Protein AF-A0A2W6SWT7-F1 (afdb_monomer_lite)

Secondary structure (DSSP, 8-state):
-HHHHHHHHHHHHHTTTT----------------PPPS-EEEEE-TTSEEEEEETT-TTSEEEEEEPPSPPTT--EEEEEE-TTT--EEEEETTS-EEEE--

Structure (mmCIF, N/CA/C/O backbone):
data_AF-A0A2W6SWT7-F1
#
_entry.id   AF-A0A2W6SWT7-F1
#
loop_
_atom_site.group_PDB
_atom_site.id
_atom_site.type_symbol
_atom_site.label_atom_id
_atom_site.label_alt_id
_atom_site.label_comp_id
_atom_site.label_asym_id
_atom_site.label_entity_id
_atom_site.label_seq_id
_atom_site.pdbx_PDB_ins_code
_atom_site.Cartn_x
_atom_site.Cartn_y
_atom_site.Cartn_z
_atom_site.occupancy
_atom_site.B_iso_or_equiv
_atom_site.auth_seq_id
_atom_site.auth_comp_id
_atom_site.auth_asym_id
_atom_site.auth_atom_id
_atom_site.pdbx_PDB_model_num
ATOM 1 N N . MET A 1 1 ? 77.127 -31.113 23.258 1.00 56.22 1 MET A N 1
ATOM 2 C CA . MET A 1 1 ? 75.802 -31.708 22.952 1.00 56.22 1 MET A CA 1
ATOM 3 C C . MET A 1 1 ? 74.638 -30.708 22.984 1.00 56.22 1 MET A C 1
ATOM 5 O O . MET A 1 1 ? 73.773 -30.812 22.131 1.00 56.22 1 MET A O 1
ATOM 9 N N . ARG A 1 2 ? 74.621 -29.681 23.854 1.00 51.09 2 ARG A N 1
ATOM 10 C CA . ARG A 1 2 ? 73.555 -28.647 23.848 1.00 51.09 2 ARG A CA 1
ATOM 11 C C . ARG A 1 2 ? 73.512 -27.758 22.590 1.00 51.09 2 ARG A C 1
ATOM 13 O O . ARG A 1 2 ? 72.434 -27.438 22.117 1.00 51.09 2 ARG A O 1
ATOM 20 N N . LYS A 1 3 ? 74.663 -27.421 21.988 1.00 49.69 3 LYS A N 1
ATOM 21 C CA . LYS A 1 3 ? 74.707 -26.633 20.735 1.00 49.69 3 LYS A CA 1
ATOM 22 C C . LYS A 1 3 ? 74.216 -27.401 19.497 1.00 49.69 3 LYS A C 1
ATOM 24 O O . LYS A 1 3 ? 73.707 -26.780 18.577 1.00 49.69 3 LYS A O 1
ATOM 29 N N . LEU A 1 4 ? 74.311 -28.735 19.507 1.00 52.31 4 LEU A N 1
ATOM 30 C CA . LEU A 1 4 ? 73.797 -29.595 18.434 1.00 52.31 4 LEU A CA 1
ATOM 31 C C . LEU A 1 4 ? 72.271 -29.776 18.551 1.00 52.31 4 LEU A C 1
ATOM 33 O O . LEU A 1 4 ? 71.572 -29.757 17.547 1.00 52.31 4 LEU A O 1
ATOM 37 N N . LEU A 1 5 ? 71.751 -29.836 19.784 1.00 51.12 5 LEU A N 1
ATOM 38 C CA . LEU A 1 5 ? 70.312 -29.843 20.068 1.00 51.12 5 LEU A CA 1
ATOM 39 C C . LEU A 1 5 ? 69.635 -28.521 19.659 1.00 51.12 5 LEU A C 1
ATOM 41 O O . LEU A 1 5 ? 68.549 -28.545 19.090 1.00 51.12 5 LEU A O 1
ATOM 45 N N . HIS A 1 6 ? 70.302 -27.380 19.876 1.00 48.47 6 HIS A N 1
ATOM 46 C CA . HIS A 1 6 ? 69.790 -26.071 1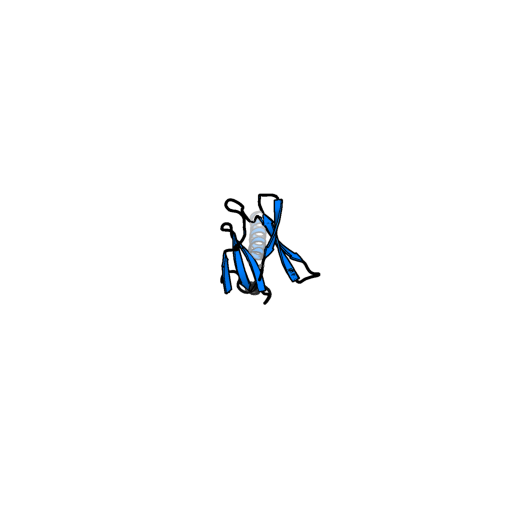9.453 1.00 48.47 6 HIS A CA 1
ATOM 47 C C . HIS A 1 6 ? 69.840 -25.850 17.932 1.00 48.47 6 HIS A C 1
ATOM 49 O O . HIS A 1 6 ? 68.963 -25.182 17.385 1.00 48.47 6 HIS A O 1
ATOM 55 N N . LEU A 1 7 ? 70.820 -26.440 17.238 1.00 49.66 7 LEU A N 1
ATOM 56 C CA . LEU A 1 7 ? 70.921 -26.368 15.778 1.00 49.66 7 LEU A CA 1
ATOM 57 C C . LEU A 1 7 ? 69.762 -27.123 15.097 1.00 49.66 7 LEU A C 1
ATOM 59 O O . LEU A 1 7 ? 69.180 -26.613 14.143 1.00 49.66 7 LEU A O 1
ATOM 63 N N . CYS A 1 8 ? 69.354 -28.275 15.643 1.00 52.12 8 CYS A N 1
ATOM 64 C CA . CYS A 1 8 ? 68.199 -29.031 15.148 1.00 52.12 8 CYS A CA 1
ATOM 65 C C . CYS A 1 8 ? 66.854 -28.332 15.424 1.00 52.12 8 CYS A C 1
ATOM 67 O O . CYS A 1 8 ? 65.964 -28.381 14.579 1.00 52.12 8 CYS A O 1
ATOM 69 N N . THR A 1 9 ? 66.699 -27.630 16.556 1.00 53.34 9 THR A N 1
ATOM 70 C CA . THR A 1 9 ? 65.461 -26.874 16.842 1.00 53.34 9 THR A CA 1
ATOM 71 C C . THR A 1 9 ? 65.278 -25.655 15.936 1.00 53.34 9 THR A C 1
ATOM 73 O O . THR A 1 9 ? 64.151 -25.347 15.560 1.00 53.34 9 THR A O 1
ATOM 76 N N . VAL A 1 10 ? 66.358 -24.981 15.524 1.00 55.28 10 VAL A N 1
ATOM 77 C CA . VAL A 1 10 ? 66.268 -23.840 14.590 1.00 55.28 10 VAL A CA 1
ATOM 78 C C . VAL A 1 10 ? 65.925 -24.308 13.170 1.00 55.28 10 VAL A C 1
ATOM 80 O O . VAL A 1 10 ? 65.110 -23.677 12.501 1.00 55.28 10 VAL A O 1
ATOM 83 N N . LEU A 1 11 ? 66.4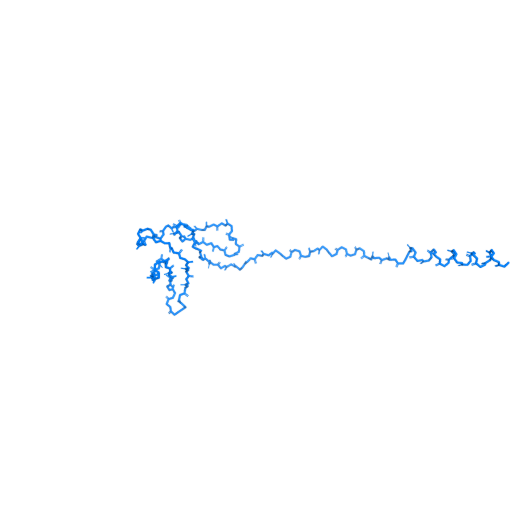61 -25.454 12.733 1.00 53.09 11 LEU A N 1
ATOM 84 C CA . LEU A 1 11 ? 66.163 -26.030 11.415 1.00 53.09 11 LEU A CA 1
ATOM 85 C C . LEU A 1 11 ? 64.711 -26.520 11.281 1.00 53.09 11 LEU A C 1
ATOM 87 O O . LEU A 1 11 ? 64.120 -26.344 10.222 1.00 53.09 11 LEU A O 1
ATOM 91 N N . PHE A 1 12 ? 64.104 -27.047 12.350 1.00 50.22 12 PHE A N 1
ATOM 92 C CA . PHE A 1 12 ? 62.686 -27.444 12.343 1.00 50.22 12 PHE A CA 1
ATOM 93 C C . PHE A 1 12 ? 61.719 -26.243 12.375 1.00 50.22 12 PHE A C 1
ATOM 95 O O . PHE A 1 12 ? 60.570 -26.352 11.962 1.00 50.22 12 PHE A O 1
ATOM 102 N N . SER A 1 13 ? 62.190 -25.078 12.833 1.00 49.44 13 SER A N 1
ATOM 103 C CA . SER A 1 13 ? 61.379 -23.854 12.940 1.00 49.44 13 SER A CA 1
ATOM 104 C C . SER A 1 13 ? 61.247 -23.099 11.609 1.00 49.44 13 SER A C 1
ATOM 106 O O . SER A 1 13 ? 60.291 -22.354 11.413 1.00 49.44 13 SER A O 1
ATOM 108 N N . ILE A 1 14 ? 62.186 -23.292 10.674 1.00 51.75 14 ILE A N 1
ATOM 109 C CA . ILE A 1 14 ? 62.195 -22.605 9.369 1.00 51.75 14 ILE A CA 1
ATOM 110 C C . ILE A 1 14 ? 61.266 -23.277 8.345 1.00 51.75 14 ILE A C 1
ATOM 112 O O . ILE A 1 14 ? 60.773 -22.614 7.435 1.00 51.75 14 ILE A O 1
ATOM 116 N N . SER A 1 15 ? 60.944 -24.561 8.516 1.00 49.31 15 SER A N 1
ATOM 117 C CA . SER A 1 15 ? 60.052 -25.303 7.610 1.00 49.31 15 SER A CA 1
ATOM 118 C C . SER A 1 15 ? 58.572 -24.913 7.730 1.00 49.31 15 SER A C 1
ATOM 120 O O . SER A 1 15 ? 57.773 -25.311 6.890 1.00 49.31 15 SER A O 1
ATOM 122 N N . ILE A 1 16 ? 58.198 -24.140 8.757 1.00 51.84 16 ILE A N 1
ATOM 123 C CA . ILE A 1 16 ? 56.799 -23.779 9.047 1.00 51.84 16 ILE A CA 1
ATOM 124 C C . ILE A 1 16 ? 56.425 -22.413 8.438 1.00 51.84 16 ILE A C 1
ATOM 126 O O . ILE A 1 16 ? 55.248 -22.098 8.312 1.00 51.84 16 ILE A O 1
ATOM 130 N N . LEU A 1 17 ? 57.397 -21.610 7.982 1.00 49.09 17 LEU A N 1
ATOM 131 C CA . LEU A 1 17 ? 57.126 -20.280 7.406 1.00 49.09 17 LEU A CA 1
ATOM 132 C C . LEU A 1 17 ? 56.844 -20.282 5.891 1.00 49.09 17 LEU A C 1
ATOM 134 O O . LEU A 1 17 ? 56.522 -19.234 5.344 1.00 49.09 17 LEU A O 1
ATOM 138 N N . PHE A 1 18 ? 56.921 -21.434 5.214 1.00 51.25 18 PHE A N 1
ATOM 139 C CA . PHE A 1 18 ? 56.657 -21.554 3.768 1.00 51.25 18 PHE A CA 1
ATOM 140 C C . PHE A 1 18 ? 55.576 -22.589 3.415 1.00 51.25 18 PHE A C 1
ATOM 142 O O . PHE A 1 18 ? 55.493 -23.025 2.271 1.00 51.25 18 PHE A O 1
ATOM 149 N N . SER A 1 19 ? 54.730 -22.981 4.374 1.00 50.66 19 SER A N 1
ATOM 150 C CA . SER A 1 19 ? 53.608 -23.901 4.126 1.00 50.66 19 SER A CA 1
ATOM 151 C C . SER A 1 19 ? 52.244 -23.245 4.353 1.00 50.66 19 SER A C 1
ATOM 153 O O . SER A 1 19 ? 51.366 -23.833 4.973 1.00 50.66 19 SER A O 1
ATOM 155 N N . CYS A 1 20 ? 52.060 -22.050 3.798 1.00 50.91 20 CYS A N 1
ATOM 156 C CA . CYS A 1 20 ? 50.760 -21.609 3.302 1.00 50.91 20 CYS A CA 1
ATOM 157 C C . CYS A 1 20 ? 50.979 -21.122 1.870 1.00 50.91 20 CYS A C 1
ATOM 159 O O . CYS A 1 20 ? 51.203 -19.941 1.630 1.00 50.91 20 CYS A O 1
ATOM 161 N N . ASN A 1 21 ? 50.955 -22.045 0.908 1.00 46.50 21 ASN A N 1
ATOM 162 C CA . ASN A 1 21 ? 50.605 -21.673 -0.457 1.00 46.50 21 ASN A CA 1
ATOM 163 C C . ASN A 1 21 ? 49.077 -21.549 -0.483 1.00 46.50 21 ASN A C 1
ATOM 165 O O . ASN A 1 21 ? 48.395 -22.439 -0.995 1.00 46.50 21 ASN A O 1
ATOM 169 N N . ASP A 1 22 ? 48.548 -20.492 0.146 1.00 46.34 22 ASP A N 1
ATOM 170 C CA . ASP A 1 22 ? 47.188 -20.062 -0.148 1.00 46.34 22 ASP A CA 1
ATOM 171 C C . ASP A 1 22 ? 47.220 -19.683 -1.619 1.00 46.34 22 ASP A C 1
ATOM 173 O O . ASP A 1 22 ? 47.844 -18.709 -2.041 1.00 46.34 22 ASP A O 1
ATOM 177 N N . SER A 1 23 ? 46.639 -20.558 -2.431 1.00 52.81 23 SER A N 1
ATOM 178 C CA . SER A 1 23 ? 46.298 -20.187 -3.785 1.00 52.81 23 SER A CA 1
ATOM 179 C C . SER A 1 23 ? 45.328 -19.033 -3.610 1.00 52.81 23 SER A C 1
ATOM 181 O O . SER A 1 23 ? 44.191 -19.255 -3.201 1.00 52.81 23 SER A O 1
ATOM 183 N N . GLU A 1 24 ? 45.805 -17.818 -3.870 1.00 52.06 24 GLU A N 1
ATOM 184 C CA . GLU A 1 24 ? 45.024 -16.607 -4.123 1.00 52.06 24 GLU A CA 1
ATOM 185 C C . GLU A 1 24 ? 44.147 -16.858 -5.361 1.00 52.06 24 GLU A C 1
ATOM 187 O O . GLU A 1 24 ? 44.231 -16.187 -6.387 1.00 52.06 24 GLU A O 1
ATOM 192 N N . ASN A 1 25 ? 43.293 -17.878 -5.298 1.00 52.44 25 ASN A N 1
ATOM 193 C CA .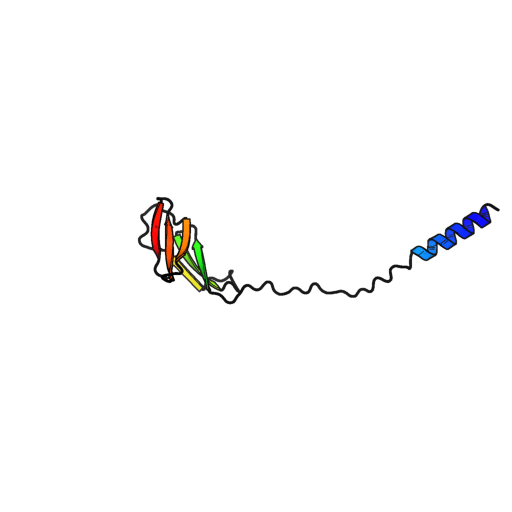 ASN A 1 25 ? 42.069 -17.887 -6.045 1.00 52.44 25 ASN A CA 1
ATOM 194 C C . ASN A 1 25 ? 41.207 -16.863 -5.319 1.00 52.44 25 ASN A C 1
ATOM 196 O O . ASN A 1 25 ? 40.428 -17.195 -4.425 1.00 52.44 25 ASN A O 1
ATOM 200 N N . MET A 1 26 ? 41.450 -15.599 -5.663 1.00 53.03 26 MET A N 1
ATOM 201 C CA . MET A 1 26 ? 40.548 -14.488 -5.436 1.00 53.03 26 MET A CA 1
ATOM 202 C C . MET A 1 26 ? 39.228 -14.880 -6.101 1.00 53.03 26 MET A C 1
ATOM 204 O O . MET A 1 26 ? 38.945 -14.513 -7.240 1.00 53.03 26 MET A O 1
ATOM 208 N N . MET A 1 27 ? 38.430 -15.689 -5.406 1.00 57.06 27 MET A N 1
ATOM 209 C CA . MET A 1 27 ? 37.009 -15.776 -5.648 1.00 57.06 27 MET A CA 1
ATOM 210 C C . MET A 1 27 ? 36.535 -14.365 -5.352 1.00 57.06 27 MET A C 1
ATOM 212 O O . MET A 1 27 ? 36.379 -13.992 -4.186 1.00 57.06 27 MET A O 1
ATOM 216 N N . SER A 1 28 ? 36.407 -13.540 -6.396 1.00 64.25 28 SER A N 1
ATOM 217 C CA . SER A 1 28 ? 35.697 -12.283 -6.237 1.00 64.25 28 SER A CA 1
ATOM 218 C C . SER A 1 28 ? 34.382 -12.654 -5.560 1.00 64.25 28 SER A C 1
ATOM 220 O O . SER A 1 28 ? 33.792 -13.685 -5.915 1.00 64.25 28 SER A O 1
ATOM 222 N N . PRO A 1 29 ? 33.911 -11.880 -4.573 1.00 63.41 29 PRO A N 1
ATOM 223 C CA . PRO A 1 29 ? 32.534 -12.021 -4.160 1.00 63.41 29 PRO A CA 1
ATOM 224 C C . PRO A 1 29 ? 31.711 -12.005 -5.447 1.00 63.41 29 PRO A C 1
ATOM 226 O O . PRO A 1 29 ? 31.819 -11.070 -6.245 1.00 63.41 29 PRO A O 1
ATOM 229 N N . ILE A 1 30 ? 30.987 -13.089 -5.722 1.00 60.81 30 ILE A N 1
ATOM 230 C CA . ILE A 1 30 ? 29.933 -13.040 -6.721 1.00 60.81 30 ILE A CA 1
ATOM 231 C C . ILE A 1 30 ? 28.898 -12.143 -6.052 1.00 60.81 30 ILE A C 1
ATOM 233 O O . ILE A 1 30 ? 28.054 -12.612 -5.290 1.00 60.81 30 ILE A O 1
ATOM 237 N N . GLU A 1 31 ? 29.028 -10.831 -6.253 1.00 63.94 31 GLU A N 1
ATOM 238 C CA . GLU A 1 31 ? 27.948 -9.889 -6.025 1.00 63.94 31 GLU A CA 1
ATOM 239 C C . GLU A 1 31 ? 26.870 -10.276 -7.031 1.00 63.94 31 GLU A C 1
ATOM 241 O O . GLU A 1 31 ? 26.798 -9.750 -8.140 1.00 63.94 31 GLU A O 1
ATOM 246 N N . MET A 1 32 ? 26.057 -11.277 -6.684 1.00 67.25 32 MET A N 1
ATOM 247 C CA . MET A 1 32 ? 24.785 -11.425 -7.358 1.00 67.25 32 MET A CA 1
ATOM 248 C C . MET A 1 32 ? 24.072 -10.100 -7.118 1.00 67.25 32 MET A C 1
ATOM 250 O O . MET A 1 32 ? 23.889 -9.737 -5.949 1.00 67.25 32 MET A O 1
ATOM 254 N N . PRO A 1 33 ? 23.725 -9.344 -8.172 1.00 70.62 33 PRO A N 1
ATOM 255 C CA . PRO A 1 33 ? 22.974 -8.123 -7.982 1.00 70.62 33 PRO A CA 1
ATOM 256 C C . PRO A 1 33 ? 21.726 -8.506 -7.191 1.00 70.62 33 PRO A C 1
ATOM 258 O O . PRO A 1 33 ? 20.936 -9.341 -7.633 1.00 70.62 33 PRO A O 1
ATOM 261 N N . VAL A 1 34 ? 21.590 -7.957 -5.980 1.00 75.94 34 VAL A N 1
ATOM 262 C CA . VAL A 1 34 ? 20.395 -8.123 -5.147 1.00 75.94 34 VAL A CA 1
ATOM 263 C C . VAL A 1 34 ? 19.298 -7.296 -5.813 1.00 75.94 34 VAL A C 1
ATOM 265 O O . VAL A 1 34 ? 19.002 -6.171 -5.419 1.00 75.94 34 VAL A O 1
ATOM 268 N N . GLN A 1 35 ? 18.776 -7.824 -6.916 1.00 85.19 35 GLN A N 1
ATOM 269 C CA . GLN A 1 35 ? 17.718 -7.230 -7.709 1.00 85.19 35 GLN A CA 1
ATOM 270 C C . GLN A 1 35 ? 16.413 -7.924 -7.332 1.00 85.19 35 GLN A C 1
ATOM 272 O O . GLN A 1 35 ? 16.293 -9.146 -7.419 1.00 85.19 35 GLN A O 1
ATOM 277 N N . GLY A 1 36 ? 15.445 -7.134 -6.868 1.00 89.88 36 GLY A N 1
ATOM 278 C CA . GLY A 1 36 ? 14.104 -7.632 -6.588 1.00 89.88 36 GLY A CA 1
ATOM 279 C C . GLY A 1 36 ? 13.382 -8.091 -7.863 1.00 89.88 36 GLY A C 1
ATOM 280 O O . GLY A 1 36 ? 13.832 -7.798 -8.974 1.00 89.88 36 GLY A O 1
ATOM 281 N N . PRO A 1 37 ? 12.255 -8.805 -7.725 1.00 95.25 37 PRO A N 1
ATOM 282 C CA . PRO A 1 37 ? 11.467 -9.253 -8.869 1.00 95.25 37 PRO A CA 1
ATOM 283 C C . PRO A 1 37 ? 10.896 -8.069 -9.657 1.00 95.25 37 PRO A C 1
ATOM 285 O O . PRO A 1 37 ? 10.607 -7.016 -9.087 1.00 95.25 37 PRO A O 1
ATOM 288 N N . ASP A 1 38 ? 10.680 -8.269 -10.957 1.00 96.00 38 ASP A N 1
ATOM 289 C CA . ASP A 1 38 ? 9.909 -7.356 -11.806 1.00 96.00 38 ASP A CA 1
ATOM 290 C C . ASP A 1 38 ? 8.416 -7.459 -11.455 1.00 96.00 38 ASP A C 1
ATOM 292 O O . ASP A 1 38 ? 7.650 -8.200 -12.070 1.00 96.00 38 ASP A O 1
ATOM 296 N N . LEU A 1 39 ? 8.031 -6.792 -10.366 1.00 96.44 39 LEU A N 1
ATOM 297 C CA . LEU A 1 39 ? 6.693 -6.851 -9.789 1.00 96.44 39 LEU A CA 1
ATOM 298 C C . LEU A 1 39 ? 6.286 -5.475 -9.272 1.00 96.44 39 LEU A C 1
ATOM 300 O O . LEU A 1 39 ? 6.975 -4.884 -8.436 1.00 96.44 39 LEU A O 1
ATOM 304 N N . MET A 1 40 ? 5.125 -5.003 -9.720 1.00 96.56 40 MET A N 1
ATOM 305 C CA . MET A 1 40 ? 4.512 -3.790 -9.190 1.00 96.56 40 MET A CA 1
ATOM 306 C C . MET A 1 40 ? 4.078 -3.991 -7.739 1.00 96.56 40 MET A C 1
ATOM 308 O O . MET A 1 40 ? 3.356 -4.931 -7.415 1.00 96.56 40 MET A O 1
ATOM 312 N N . ALA A 1 41 ? 4.507 -3.075 -6.880 1.00 96.94 41 ALA A N 1
ATOM 313 C CA . ALA A 1 41 ? 4.142 -3.017 -5.477 1.00 96.94 41 ALA A CA 1
ATOM 314 C C . ALA A 1 41 ? 3.542 -1.650 -5.140 1.00 96.94 41 ALA A C 1
ATOM 316 O O . ALA A 1 41 ? 3.798 -0.647 -5.815 1.00 96.94 41 ALA A O 1
ATOM 317 N N . TYR A 1 42 ? 2.752 -1.631 -4.069 1.00 98.12 42 TYR A N 1
ATOM 318 C CA . TYR A 1 42 ? 2.119 -0.433 -3.538 1.00 98.12 42 TYR A CA 1
ATOM 319 C C . TYR A 1 42 ? 2.624 -0.156 -2.125 1.00 98.12 42 TYR A C 1
ATOM 321 O O . TYR A 1 42 ? 2.885 -1.074 -1.349 1.00 98.12 42 TYR A O 1
ATOM 329 N N . GLY A 1 43 ? 2.756 1.124 -1.792 1.00 97.75 43 GLY A N 1
ATOM 330 C CA . GLY A 1 43 ? 3.144 1.593 -0.469 1.00 97.75 43 GLY A CA 1
ATOM 331 C C . GLY A 1 43 ? 2.225 2.704 0.016 1.00 97.75 43 GLY A C 1
ATOM 332 O O . GLY A 1 43 ? 1.640 3.438 -0.779 1.00 97.75 43 GLY A O 1
ATOM 333 N N . LEU A 1 44 ? 2.129 2.838 1.335 1.00 98.25 44 LEU A N 1
ATOM 334 C CA . LEU A 1 44 ? 1.388 3.904 1.997 1.00 98.25 44 LEU A CA 1
ATOM 335 C C . LEU A 1 44 ? 2.370 4.839 2.713 1.00 98.25 44 LEU A C 1
ATOM 337 O O . LEU A 1 44 ? 3.195 4.386 3.507 1.00 98.25 44 LEU A O 1
ATOM 341 N N . THR A 1 45 ? 2.288 6.142 2.444 1.00 97.31 45 THR A N 1
ATOM 342 C CA . THR A 1 45 ? 3.111 7.150 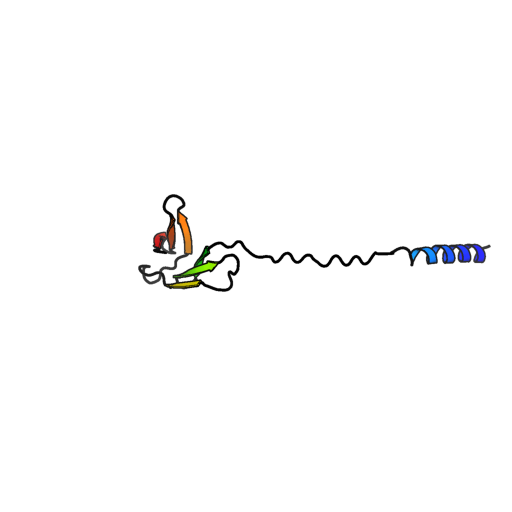3.132 1.0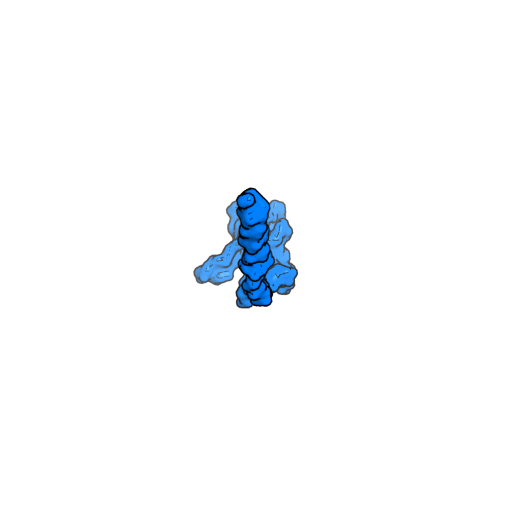0 97.31 45 THR A CA 1
ATOM 343 C C . THR A 1 45 ? 2.445 7.647 4.417 1.00 97.31 45 THR A C 1
ATOM 345 O O . THR A 1 45 ? 1.233 7.541 4.607 1.00 97.31 45 THR A O 1
ATOM 348 N N . SER A 1 46 ? 3.226 8.283 5.294 1.00 94.81 46 SER A N 1
ATOM 349 C CA . SER A 1 46 ? 2.737 8.903 6.538 1.00 94.81 46 SER A CA 1
ATOM 350 C C . SER A 1 46 ? 1.802 10.109 6.336 1.00 94.81 46 SER A C 1
ATOM 352 O O . SER A 1 46 ? 1.212 10.594 7.315 1.00 94.81 46 SER A O 1
ATOM 354 N N . SER A 1 47 ? 1.676 10.574 5.088 1.00 96.06 47 SER A N 1
ATOM 355 C CA . SER A 1 47 ? 0.815 11.670 4.633 1.00 96.06 47 SER A CA 1
ATOM 356 C C . SER A 1 47 ? -0.453 11.173 3.921 1.00 96.06 47 SER A C 1
ATOM 358 O O . SER A 1 47 ? -1.090 11.947 3.214 1.00 96.06 47 SER A O 1
ATOM 360 N N . ASN A 1 48 ? -0.825 9.897 4.100 1.00 97.50 48 ASN A N 1
ATOM 361 C CA . ASN A 1 48 ? -1.958 9.249 3.425 1.00 97.50 48 ASN A CA 1
ATOM 362 C C . ASN A 1 48 ? -1.854 9.302 1.890 1.00 97.50 48 ASN A C 1
ATOM 364 O O . ASN A 1 48 ? -2.839 9.548 1.193 1.00 97.50 48 ASN A O 1
ATOM 368 N N . GLU A 1 49 ? -0.659 9.083 1.345 1.00 98.12 49 GLU A N 1
ATOM 369 C CA . GLU A 1 49 ? -0.458 8.968 -0.100 1.00 98.12 49 GLU A CA 1
ATOM 370 C C . GLU A 1 49 ? -0.214 7.506 -0.463 1.00 98.12 49 GLU A C 1
ATOM 372 O O . GLU A 1 49 ? 0.551 6.812 0.212 1.00 98.12 49 GLU A O 1
ATOM 377 N N . LEU A 1 50 ? -0.843 7.054 -1.543 1.00 98.38 50 LEU A N 1
ATOM 378 C CA . LEU A 1 50 ? -0.547 5.781 -2.171 1.00 98.38 50 LEU A CA 1
ATOM 379 C C . LEU A 1 50 ? 0.587 5.988 -3.178 1.00 98.38 50 LEU A C 1
ATOM 381 O O . LEU A 1 50 ? 0.502 6.851 -4.057 1.00 98.38 50 LEU A O 1
ATOM 385 N N . VAL A 1 51 ? 1.654 5.208 -3.041 1.00 98.38 51 VAL A N 1
ATOM 386 C CA . VAL A 1 51 ? 2.752 5.147 -4.010 1.00 98.38 51 VAL A CA 1
ATOM 387 C C . VAL A 1 51 ? 2.743 3.804 -4.716 1.00 98.38 51 VAL A C 1
ATOM 389 O O . VAL A 1 51 ? 2.423 2.789 -4.100 1.00 98.38 51 VAL A O 1
ATOM 392 N N . SER A 1 52 ? 3.134 3.790 -5.986 1.00 98.12 52 SER A N 1
ATOM 393 C CA . SER A 1 52 ? 3.440 2.555 -6.708 1.00 98.12 52 SER A CA 1
ATOM 394 C C . SER A 1 52 ? 4.884 2.573 -7.190 1.00 98.12 52 SER A C 1
ATOM 396 O O . SER A 1 52 ? 5.431 3.627 -7.525 1.00 98.12 52 SER A O 1
ATOM 398 N N . PHE A 1 53 ? 5.526 1.413 -7.193 1.00 98.00 53 PHE A N 1
ATOM 399 C CA . PHE A 1 53 ? 6.900 1.246 -7.655 1.00 98.00 53 PHE A CA 1
ATOM 400 C C . PHE A 1 53 ? 7.128 -0.186 -8.114 1.00 98.00 53 PHE A C 1
ATOM 402 O O . PHE A 1 53 ? 6.387 -1.101 -7.752 1.00 98.00 53 PHE A O 1
ATOM 409 N N . ASN A 1 54 ? 8.181 -0.383 -8.898 1.00 97.62 54 ASN A N 1
ATOM 410 C CA . ASN A 1 54 ? 8.629 -1.720 -9.232 1.00 97.62 54 ASN A CA 1
ATOM 411 C C . ASN A 1 54 ? 9.540 -2.255 -8.120 1.00 97.62 54 ASN A C 1
ATOM 413 O O . ASN A 1 54 ? 10.475 -1.574 -7.696 1.00 97.62 54 ASN A O 1
ATOM 417 N N . SER A 1 55 ? 9.293 -3.478 -7.659 1.00 96.31 55 SER A N 1
ATOM 418 C CA . SER A 1 55 ? 10.101 -4.150 -6.634 1.00 96.31 55 SER A CA 1
ATOM 419 C C . SER A 1 55 ? 11.550 -4.389 -7.078 1.00 96.31 55 SER A C 1
ATOM 421 O O . SER A 1 55 ? 12.430 -4.527 -6.229 1.00 96.31 55 SER A O 1
ATOM 423 N N . ASN A 1 56 ? 11.831 -4.367 -8.387 1.00 95.94 56 ASN A N 1
ATOM 424 C CA . ASN A 1 56 ? 13.187 -4.411 -8.934 1.00 95.94 56 ASN A CA 1
ATOM 425 C C . ASN A 1 56 ? 13.953 -3.078 -8.791 1.00 95.94 56 ASN A C 1
ATOM 427 O O . ASN A 1 56 ? 15.177 -3.070 -8.915 1.00 95.94 56 ASN A O 1
ATOM 431 N N . ASN A 1 57 ? 13.259 -1.967 -8.509 1.00 95.06 57 ASN A N 1
ATOM 432 C CA . ASN A 1 57 ? 13.833 -0.636 -8.304 1.00 95.06 57 ASN A CA 1
ATOM 433 C C . ASN A 1 57 ? 12.966 0.214 -7.342 1.00 95.06 57 ASN A C 1
ATOM 435 O O . ASN A 1 57 ? 12.395 1.234 -7.741 1.00 95.06 57 ASN A O 1
ATOM 439 N N . PRO A 1 58 ? 12.886 -0.149 -6.047 1.00 94.12 58 PRO A N 1
ATOM 440 C CA . PRO A 1 58 ? 11.968 0.478 -5.088 1.00 94.12 58 PRO A CA 1
ATOM 441 C C . PRO A 1 58 ? 12.333 1.926 -4.723 1.00 94.12 58 PRO A C 1
ATOM 443 O O . PRO A 1 58 ? 11.602 2.591 -3.993 1.00 94.12 58 PRO A O 1
ATOM 446 N N . LYS A 1 59 ? 13.475 2.431 -5.211 1.00 94.44 59 LYS A N 1
ATOM 447 C CA . LYS A 1 59 ? 13.930 3.812 -4.993 1.00 94.44 59 LYS A CA 1
ATOM 448 C C . LYS A 1 59 ? 13.200 4.824 -5.879 1.00 94.44 59 LYS A C 1
ATOM 450 O O . LYS A 1 59 ? 13.284 6.020 -5.613 1.00 94.44 59 LYS A O 1
ATOM 455 N N . VAL A 1 60 ? 12.528 4.362 -6.934 1.00 95.62 60 VAL A N 1
ATOM 456 C CA . VAL A 1 60 ? 11.846 5.216 -7.910 1.00 95.62 60 VAL A CA 1
ATOM 457 C C . VAL A 1 60 ? 10.353 4.921 -7.874 1.00 95.62 60 VAL A C 1
ATOM 459 O O . VAL A 1 60 ? 9.914 3.832 -8.238 1.00 95.62 60 VAL A O 1
ATOM 462 N N . PHE A 1 61 ? 9.566 5.908 -7.448 1.00 97.00 61 PHE A N 1
ATOM 463 C CA . PHE A 1 61 ? 8.110 5.821 -7.511 1.00 97.00 61 PHE A CA 1
ATOM 464 C C . PHE A 1 61 ? 7.624 6.078 -8.938 1.00 97.00 61 PHE A C 1
ATOM 466 O O . PHE A 1 61 ? 8.018 7.054 -9.573 1.00 97.00 61 PHE A O 1
ATOM 473 N N . ILE A 1 62 ? 6.745 5.202 -9.416 1.00 97.62 62 ILE A N 1
ATOM 474 C CA . ILE A 1 62 ? 6.033 5.328 -10.692 1.00 97.62 62 ILE A CA 1
ATOM 475 C C . ILE A 1 62 ? 4.834 6.263 -10.522 1.00 97.62 62 ILE A C 1
ATOM 477 O O . ILE A 1 62 ? 4.558 7.088 -11.390 1.00 97.62 62 ILE A O 1
ATOM 481 N N . SER A 1 63 ? 4.146 6.178 -9.381 1.00 97.44 63 SER A N 1
ATOM 482 C CA . SER A 1 63 ? 3.078 7.105 -9.013 1.00 97.44 63 SER A CA 1
ATOM 483 C C . SER A 1 63 ? 3.135 7.474 -7.536 1.00 97.44 63 SER A C 1
ATOM 485 O O . SER A 1 63 ? 3.669 6.735 -6.705 1.00 97.44 63 SER A O 1
ATOM 487 N N . LYS A 1 64 ? 2.575 8.643 -7.223 1.00 97.75 64 LYS A N 1
ATOM 488 C CA . LYS A 1 64 ? 2.386 9.148 -5.868 1.00 97.75 64 LYS A CA 1
ATOM 489 C C . LYS A 1 64 ? 1.112 9.988 -5.833 1.00 97.75 64 LYS A C 1
ATOM 491 O O . LYS A 1 64 ? 1.064 11.054 -6.443 1.00 97.75 64 LYS A O 1
ATOM 496 N N . THR A 1 65 ? 0.087 9.506 -5.139 1.00 97.75 65 THR A N 1
ATOM 497 C CA . THR A 1 65 ? -1.253 10.106 -5.169 1.00 97.75 65 THR A CA 1
ATOM 498 C C . THR A 1 65 ? -1.848 10.161 -3.771 1.00 97.75 65 THR A C 1
ATOM 500 O O . THR A 1 65 ? -1.868 9.164 -3.057 1.00 97.75 65 THR A O 1
ATOM 503 N N . THR A 1 66 ? -2.354 11.324 -3.365 1.00 97.38 66 THR A N 1
ATOM 504 C CA . THR A 1 66 ? -3.069 11.475 -2.091 1.00 97.38 66 THR A CA 1
ATOM 505 C C . THR A 1 66 ? -4.368 10.672 -2.106 1.00 97.38 66 THR A C 1
ATOM 507 O O . THR A 1 66 ? -5.173 10.812 -3.027 1.00 97.38 66 THR A O 1
ATOM 510 N N . VAL A 1 67 ? -4.601 9.866 -1.069 1.00 97.94 67 VAL A N 1
ATOM 511 C CA . VAL A 1 67 ? -5.870 9.157 -0.880 1.00 97.94 67 VAL A CA 1
ATOM 512 C C . VAL A 1 67 ? -6.920 10.155 -0.389 1.00 97.94 67 VAL A C 1
ATOM 514 O O . VAL A 1 67 ? -6.752 10.797 0.648 1.00 97.94 67 VAL A O 1
ATOM 517 N N . THR A 1 68 ? -8.006 10.305 -1.142 1.00 97.44 68 THR A N 1
ATOM 518 C CA . THR A 1 68 ? -9.113 11.217 -0.821 1.00 97.44 68 THR A CA 1
ATOM 519 C C . THR A 1 68 ? -10.259 10.482 -0.118 1.00 97.44 68 THR A C 1
ATOM 521 O O . THR A 1 68 ? -10.277 9.256 -0.042 1.00 97.44 68 THR A O 1
ATOM 524 N N . GLY A 1 69 ? -11.208 11.226 0.460 1.00 96.31 69 GLY A N 1
ATOM 525 C CA . GLY A 1 69 ? -12.356 10.646 1.177 1.00 96.31 69 GLY A CA 1
ATOM 526 C C . GLY A 1 69 ? -12.041 10.117 2.583 1.00 96.31 69 GLY A C 1
ATOM 527 O O . GLY A 1 69 ? -12.951 9.688 3.290 1.00 96.31 69 GLY A O 1
ATOM 528 N N . VAL A 1 70 ? -10.779 10.195 3.016 1.00 97.00 70 VAL A N 1
ATOM 529 C CA . VAL A 1 70 ? -10.374 9.954 4.406 1.00 97.00 70 VAL A CA 1
ATOM 530 C C . VAL A 1 70 ? -10.849 11.122 5.270 1.00 97.00 70 VAL A C 1
ATOM 532 O O . VAL A 1 70 ? -10.668 12.288 4.911 1.00 97.00 70 VAL A O 1
ATOM 535 N N . VAL A 1 71 ? -11.475 10.819 6.407 1.00 97.25 71 VAL A N 1
ATOM 536 C CA . VAL A 1 71 ? -11.955 11.843 7.346 1.00 97.25 71 VAL A CA 1
ATOM 537 C C . VAL A 1 71 ? -10.779 12.690 7.844 1.00 97.25 71 VAL A C 1
ATOM 539 O O . VAL A 1 71 ? -9.708 12.171 8.158 1.00 97.25 71 VAL A O 1
ATOM 542 N N . SER A 1 72 ? -10.983 14.007 7.926 1.00 94.69 72 SER A N 1
ATOM 543 C CA . SER A 1 72 ? -9.952 14.940 8.390 1.00 94.69 72 SER A CA 1
ATOM 544 C C . SER A 1 72 ? -9.426 14.551 9.775 1.00 94.69 72 SER A C 1
ATOM 546 O O . SER A 1 72 ? -10.203 14.300 10.695 1.00 94.69 72 SER A O 1
ATOM 548 N N . GLY A 1 73 ? -8.100 14.505 9.914 1.00 94.12 73 GLY A N 1
ATOM 549 C CA . GLY A 1 73 ? -7.418 14.092 11.142 1.00 94.12 73 GLY A CA 1
ATOM 550 C C . GLY A 1 73 ? -7.174 12.583 11.273 1.00 94.12 73 GLY A C 1
ATOM 551 O O . GLY A 1 73 ? -6.386 12.188 12.130 1.00 94.12 73 GLY A O 1
ATOM 552 N N . GLU A 1 74 ? -7.769 11.737 10.424 1.00 96.94 74 GLU A N 1
ATOM 553 C CA . GLU A 1 74 ? -7.443 10.308 10.392 1.00 96.94 74 GLU A CA 1
ATOM 554 C C . GLU A 1 74 ? -6.153 10.034 9.605 1.00 96.94 74 GLU A C 1
ATOM 556 O O . GLU A 1 74 ? -5.860 10.658 8.579 1.00 96.94 74 GLU A O 1
ATOM 561 N N . LYS A 1 75 ? -5.390 9.038 10.062 1.00 97.81 75 LYS A N 1
ATOM 562 C CA . LYS A 1 75 ? -4.253 8.488 9.319 1.00 97.81 75 LYS A CA 1
ATOM 563 C C . LYS A 1 75 ? -4.543 7.064 8.882 1.00 97.81 75 LYS A C 1
ATOM 565 O O . LYS A 1 75 ? -5.054 6.276 9.673 1.00 97.81 75 LYS A O 1
ATOM 570 N N . LEU A 1 76 ? -4.175 6.723 7.654 1.00 98.38 76 LEU A N 1
ATOM 571 C CA . LEU A 1 76 ? -4.154 5.342 7.187 1.00 98.38 76 LEU A CA 1
ATOM 572 C C . LEU A 1 76 ? -2.922 4.643 7.778 1.00 98.38 76 LEU A C 1
ATOM 574 O O . LEU A 1 76 ? -1.829 5.207 7.787 1.00 98.38 76 LEU A O 1
ATOM 578 N N . MET A 1 77 ? -3.115 3.443 8.317 1.00 98.25 77 MET A N 1
ATOM 579 C CA . MET A 1 77 ? -2.116 2.692 9.085 1.00 98.25 77 MET A CA 1
ATOM 580 C C . MET A 1 77 ? -1.593 1.473 8.329 1.00 98.25 77 MET A C 1
ATOM 582 O O . MET A 1 77 ? -0.423 1.127 8.463 1.00 98.25 77 MET A O 1
ATOM 586 N N . SER A 1 78 ? -2.441 0.825 7.532 1.00 98.19 78 SER A N 1
ATOM 587 C CA . SER A 1 78 ? -2.065 -0.332 6.721 1.00 98.19 78 SER A CA 1
ATOM 588 C C . SER A 1 78 ? -2.876 -0.391 5.434 1.00 98.19 78 SER A C 1
ATOM 590 O O . SER A 1 78 ? -3.940 0.228 5.338 1.00 98.19 78 SER A O 1
ATOM 592 N N . ILE A 1 79 ? -2.352 -1.145 4.465 1.00 98.62 79 ILE A N 1
ATOM 593 C CA . ILE A 1 79 ? -3.027 -1.505 3.220 1.00 98.62 79 ILE A CA 1
ATOM 594 C C . ILE A 1 79 ? -2.836 -2.997 2.931 1.00 98.62 79 ILE A C 1
ATOM 596 O O . ILE A 1 79 ? -1.791 -3.547 3.277 1.00 98.62 79 ILE A O 1
ATOM 600 N N . ASP A 1 80 ? -3.821 -3.639 2.305 1.00 98.25 80 ASP A N 1
ATOM 601 C CA . ASP A 1 80 ? -3.718 -5.028 1.841 1.00 98.25 80 ASP A CA 1
ATOM 602 C C . ASP A 1 80 ? -4.641 -5.277 0.638 1.00 98.25 80 ASP A C 1
ATOM 604 O O . ASP A 1 80 ? -5.769 -4.777 0.594 1.00 98.25 80 ASP A O 1
ATOM 608 N N . PHE A 1 81 ? -4.166 -6.046 -0.339 1.00 98.06 81 PHE A N 1
ATOM 609 C CA . PHE A 1 81 ? -4.982 -6.472 -1.471 1.00 98.06 81 PHE A CA 1
ATOM 610 C C . PHE A 1 81 ? -5.773 -7.713 -1.093 1.00 98.06 81 PHE A C 1
ATOM 612 O O . PHE A 1 81 ? -5.214 -8.748 -0.737 1.00 98.06 81 PHE A O 1
ATOM 619 N N . ARG A 1 82 ? -7.093 -7.661 -1.256 1.00 97.06 82 ARG A N 1
ATOM 620 C CA . ARG A 1 82 ? -7.947 -8.826 -1.033 1.00 97.06 82 ARG A CA 1
ATOM 621 C C . ARG A 1 82 ? -7.861 -9.780 -2.236 1.00 97.06 82 ARG A C 1
ATOM 623 O O . ARG A 1 82 ? -8.401 -9.438 -3.286 1.00 97.06 82 ARG A O 1
ATOM 630 N N . PRO A 1 83 ? -7.310 -11.006 -2.119 1.00 97.25 83 PRO A N 1
ATOM 631 C CA . PRO A 1 83 ? -7.051 -11.855 -3.292 1.00 97.25 83 PRO A CA 1
ATOM 632 C C . PRO A 1 83 ? -8.299 -12.241 -4.096 1.00 97.25 83 PRO A C 1
ATOM 634 O O . PRO A 1 83 ? -8.222 -12.447 -5.300 1.00 97.25 83 PRO A O 1
ATOM 637 N N . ALA A 1 84 ? -9.456 -12.333 -3.434 1.00 98.19 84 ALA A N 1
ATOM 638 C CA . ALA A 1 84 ? -10.710 -12.717 -4.078 1.00 98.19 84 ALA A CA 1
ATOM 639 C C . ALA A 1 84 ? -11.270 -11.646 -5.033 1.00 98.19 84 ALA A C 1
ATOM 641 O O . ALA A 1 84 ? -12.020 -11.994 -5.939 1.00 98.19 84 ALA A O 1
ATOM 642 N N . THR A 1 85 ? -10.953 -10.366 -4.812 1.00 97.12 85 THR A N 1
ATOM 643 C CA . THR A 1 85 ? -11.526 -9.243 -5.578 1.00 97.12 85 THR A CA 1
ATOM 644 C C . THR A 1 85 ? -10.479 -8.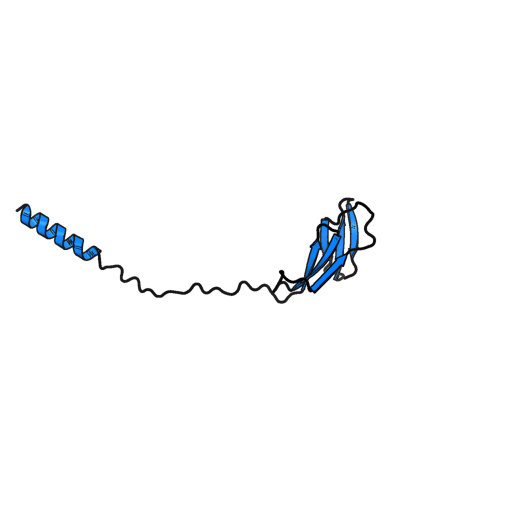338 -6.219 1.00 97.12 85 THR A C 1
ATOM 646 O O . THR A 1 85 ? -10.808 -7.602 -7.142 1.00 97.12 85 THR A O 1
ATOM 649 N N . GLY A 1 86 ? -9.225 -8.392 -5.764 1.00 96.44 86 GLY A N 1
ATOM 650 C CA . GLY A 1 86 ? -8.159 -7.492 -6.209 1.00 96.44 86 GLY A CA 1
ATOM 651 C C . GLY A 1 86 ? -8.289 -6.065 -5.668 1.00 96.44 86 GLY A C 1
ATOM 652 O O . GLY A 1 86 ? -7.518 -5.198 -6.058 1.00 96.44 86 GLY A O 1
ATOM 653 N N . GLU A 1 87 ? -9.242 -5.807 -4.771 1.00 98.19 87 GLU A N 1
ATOM 654 C CA . GLU A 1 87 ? -9.442 -4.489 -4.167 1.00 98.19 87 GLU A CA 1
ATOM 655 C C . GLU A 1 87 ? -8.382 -4.212 -3.097 1.00 98.19 87 GLU A C 1
ATOM 657 O O . GLU A 1 87 ? -8.055 -5.090 -2.289 1.00 98.19 87 GLU A O 1
ATOM 662 N N . LEU A 1 88 ? -7.886 -2.972 -3.059 1.00 98.38 88 LEU A N 1
ATOM 663 C CA . LEU A 1 88 ? -6.967 -2.507 -2.028 1.00 98.38 88 LEU A CA 1
ATOM 664 C C . LEU A 1 88 ? -7.752 -1.979 -0.824 1.00 98.38 88 LEU A C 1
ATOM 666 O O . LEU A 1 88 ? -8.394 -0.930 -0.895 1.00 98.38 88 LEU A O 1
ATOM 670 N N . TYR A 1 89 ? -7.674 -2.684 0.298 1.00 98.56 89 TYR A N 1
ATOM 671 C CA . TYR A 1 89 ? -8.247 -2.237 1.563 1.00 98.56 89 TYR A CA 1
ATOM 672 C C . TYR A 1 89 ? -7.237 -1.419 2.356 1.00 98.56 89 TYR A C 1
ATOM 674 O O . TYR A 1 89 ? -6.041 -1.694 2.303 1.00 98.56 89 TYR A O 1
ATOM 682 N N . ALA A 1 90 ? -7.724 -0.455 3.137 1.00 98.50 90 ALA A N 1
ATOM 683 C CA . ALA A 1 90 ? -6.921 0.300 4.091 1.00 98.50 90 ALA A CA 1
ATOM 684 C C . ALA A 1 90 ? -7.603 0.398 5.458 1.00 98.50 90 ALA A C 1
ATOM 686 O O . ALA A 1 90 ? -8.824 0.536 5.537 1.00 98.50 90 ALA A O 1
ATOM 687 N N . LEU A 1 91 ? -6.810 0.373 6.531 1.00 98.56 91 LEU A N 1
ATOM 688 C CA . LEU A 1 91 ? -7.270 0.579 7.908 1.00 98.56 91 LEU A CA 1
ATOM 689 C C . LEU A 1 91 ? -6.796 1.942 8.417 1.00 98.56 91 LEU A C 1
ATOM 691 O O . LEU A 1 91 ? -5.606 2.241 8.326 1.00 98.56 91 LEU A O 1
ATOM 695 N N . SER A 1 92 ? -7.688 2.753 8.988 1.00 98.44 92 SER A N 1
ATOM 696 C CA . SER A 1 92 ? -7.307 4.019 9.626 1.00 98.44 92 SER A CA 1
ATOM 697 C C . SER A 1 92 ? -7.102 3.916 11.137 1.00 98.44 92 SER A C 1
ATOM 699 O O . SER A 1 92 ? -7.554 2.979 11.797 1.00 98.44 92 SER A O 1
ATOM 701 N N . SER A 1 93 ? -6.472 4.944 11.706 1.00 98.31 93 SER A N 1
ATOM 702 C CA . SER A 1 93 ? -6.296 5.143 13.148 1.00 98.31 93 SER A CA 1
ATOM 703 C C . SER A 1 93 ? -7.614 5.202 13.932 1.00 98.31 93 SER A C 1
ATOM 705 O O . SER A 1 93 ? -7.605 5.033 15.146 1.00 98.31 93 SER A O 1
ATOM 707 N N . ALA A 1 94 ? -8.746 5.423 13.257 1.00 98.12 94 ALA A N 1
ATOM 708 C CA . ALA A 1 94 ? -10.084 5.405 13.847 1.00 98.12 94 ALA A CA 1
ATOM 709 C C . ALA A 1 94 ? -10.764 4.023 13.763 1.00 98.12 94 ALA A C 1
ATOM 711 O O . ALA A 1 94 ? -11.972 3.920 13.962 1.00 98.12 94 ALA A O 1
ATOM 712 N N . SER A 1 95 ? -10.012 2.958 13.451 1.00 97.88 95 SER A N 1
ATOM 713 C CA . SER A 1 95 ? -10.540 1.602 13.222 1.00 97.88 95 SER A CA 1
ATOM 714 C C . SER A 1 95 ? -11.575 1.530 12.090 1.00 97.88 95 SER A C 1
ATOM 716 O O . SER A 1 95 ? -12.487 0.703 12.122 1.00 97.88 95 SER A O 1
ATOM 718 N N . LYS A 1 96 ? -11.446 2.398 11.078 1.00 98.12 96 LYS A N 1
ATOM 719 C CA . LYS A 1 96 ? -12.306 2.397 9.891 1.00 98.12 96 LYS A CA 1
ATOM 720 C C . LYS A 1 96 ? -11.612 1.707 8.721 1.00 98.12 96 LYS A C 1
ATOM 722 O O . LYS A 1 96 ? -10.431 1.948 8.474 1.00 98.12 96 LYS A O 1
ATOM 727 N N . LEU A 1 97 ? -12.369 0.885 7.997 1.00 98.00 97 LEU A N 1
ATOM 728 C CA . LEU A 1 97 ? -11.940 0.288 6.737 1.00 98.00 97 LEU A CA 1
ATOM 729 C C . LEU A 1 97 ? -12.365 1.153 5.549 1.00 98.00 97 LEU A C 1
ATOM 731 O O . LEU A 1 97 ? -13.502 1.622 5.485 1.00 98.00 97 LEU A O 1
ATOM 735 N N . TYR A 1 98 ? -11.447 1.312 4.604 1.00 98.19 98 TYR A N 1
ATOM 736 C CA . TYR A 1 98 ? -11.648 1.980 3.324 1.00 98.19 98 TYR A CA 1
ATOM 737 C C . TYR A 1 98 ? -11.289 1.020 2.189 1.00 98.19 98 TYR A C 1
ATOM 739 O O . TYR A 1 98 ? -10.450 0.137 2.370 1.00 98.19 98 TYR A O 1
ATOM 747 N N . ILE A 1 99 ? -11.890 1.229 1.020 1.00 98.12 99 ILE A N 1
ATOM 748 C CA . ILE A 1 99 ? -11.437 0.644 -0.245 1.00 98.12 99 ILE A CA 1
ATOM 749 C C . ILE A 1 99 ? -10.808 1.781 -1.046 1.00 98.12 99 ILE A C 1
ATOM 751 O O . ILE A 1 99 ? -11.431 2.829 -1.227 1.00 98.12 99 ILE A O 1
ATOM 755 N N . ILE A 1 100 ? -9.560 1.600 -1.470 1.00 97.69 100 ILE A N 1
ATOM 756 C CA . ILE A 1 100 ? -8.814 2.574 -2.263 1.00 97.69 100 ILE A CA 1
ATOM 757 C C . ILE A 1 100 ? -8.910 2.174 -3.734 1.00 97.69 100 ILE A C 1
ATOM 759 O O . ILE A 1 100 ? -8.601 1.042 -4.096 1.00 97.69 100 ILE A O 1
ATOM 763 N N . ASN A 1 101 ? -9.299 3.126 -4.580 1.00 94.38 101 ASN A N 1
ATOM 764 C CA . ASN A 1 101 ? -9.268 2.947 -6.028 1.00 94.38 101 ASN A CA 1
ATOM 765 C C . ASN A 1 101 ? -7.816 3.055 -6.516 1.00 94.38 101 ASN A C 1
ATOM 767 O O . ASN A 1 101 ? -7.182 4.092 -6.303 1.00 94.38 101 ASN A O 1
ATOM 771 N N . THR A 1 102 ? -7.308 1.993 -7.140 1.00 87.94 102 THR A N 1
ATOM 772 C CA . THR A 1 102 ? -5.936 1.885 -7.664 1.00 87.94 102 THR A CA 1
ATOM 773 C C . THR A 1 102 ? -5.891 1.880 -9.176 1.00 87.94 102 THR A C 1
ATOM 775 O O . THR A 1 102 ? -6.790 1.242 -9.767 1.00 87.94 102 THR A O 1
#

Sequence (102 aa):
MRKLLHLCTVLFSISILFSCNDSENMMSPIEMPVQGPDLMAYGLTSSNELVSFNSNNPKVFISKTTVTGVVSGEKLMSIDFRPATGELYALSSASKLYIINT

pLDDT: mean 82.72, std 20.43, range [46.34, 98.62]

Radius of gyration: 32.08 Å; chains: 1; bounding box: 88×47×36 Å

Foldseek 3Di:
DVVVVVVVVVVVVVVVVPPPPPVPPCPPPPPPPPFFDQDKDWDADQQQWIWIDGSRCRVDTPDIGHFPPPPPPKTWDDWDQDVVPRWIWTAIPVRDIDTTDD